Protein AF-A0A2Z2KAK4-F1 (afdb_monomer)

Radius of gyration: 19.53 Å; Cα contacts (8 Å, |Δi|>4): 17; chains: 1; bounding box: 45×62×33 Å

Sequence (73 aa):
MPLKEKPPR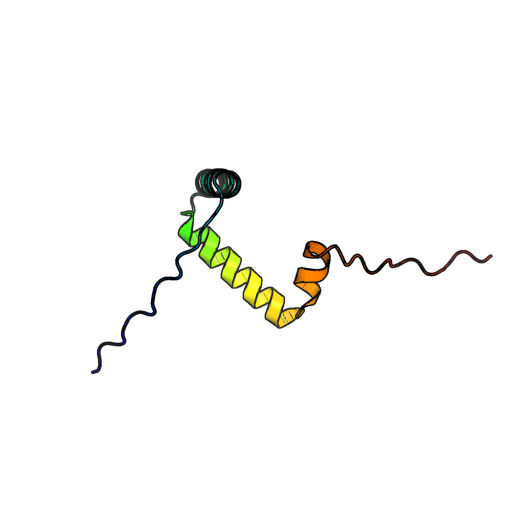LTVYLPDTEKKELEKMSKNTGFSQTQLVVMATHSLLANYKAKGNIIFTELIGLNLNEKSSQNES

pLDDT: mean 82.65, std 16.26, range [48.41, 98.12]

Foldseek 3Di:
DDDPDDPDDDDDDDPPVVVVVLVVVCVVVVHDSVVVVVVVVVVVVVCCVVPNPPVCCVVVVVPPPPDDDDDDD

Structure (mmCIF, N/CA/C/O backbone):
data_AF-A0A2Z2KAK4-F1
#
_entry.id   AF-A0A2Z2KAK4-F1
#
loop_
_atom_site.group_PDB
_atom_site.id
_atom_site.type_symbol
_atom_site.label_atom_id
_atom_site.label_alt_id
_atom_site.label_comp_id
_atom_site.label_asym_id
_atom_site.label_entity_id
_atom_site.label_seq_id
_atom_site.pdbx_PDB_ins_code
_atom_site.Cartn_x
_atom_site.Cartn_y
_atom_site.Cartn_z
_atom_site.occupancy
_atom_site.B_iso_or_equiv
_atom_site.auth_seq_id
_atom_site.auth_comp_id
_atom_site.auth_asym_id
_atom_site.auth_atom_id
_atom_site.pdbx_PDB_model_num
ATOM 1 N N . MET A 1 1 ? 17.905 -24.924 18.728 1.00 51.34 1 MET A N 1
ATOM 2 C CA . MET A 1 1 ? 17.120 -23.698 18.449 1.00 51.34 1 MET A CA 1
ATOM 3 C C . MET A 1 1 ? 16.049 -24.070 17.435 1.00 51.34 1 MET A C 1
ATOM 5 O O . MET A 1 1 ? 16.432 -24.650 16.425 1.00 51.34 1 MET A O 1
ATOM 9 N N . PRO A 1 2 ? 14.749 -23.842 17.678 1.00 60.91 2 PRO A N 1
ATOM 10 C CA . PRO A 1 2 ? 13.746 -24.141 16.663 1.00 60.91 2 PRO A CA 1
ATOM 11 C C . PRO A 1 2 ? 13.901 -23.153 15.499 1.00 60.91 2 PRO A C 1
ATOM 13 O O . PRO A 1 2 ? 14.030 -21.946 15.715 1.00 60.91 2 PRO A O 1
ATOM 16 N N . LEU A 1 3 ? 13.927 -23.672 14.270 1.00 64.81 3 LEU A N 1
ATOM 17 C CA . LEU A 1 3 ? 13.839 -22.871 13.051 1.00 64.81 3 LEU A CA 1
ATOM 18 C C . LEU A 1 3 ? 12.496 -22.139 13.087 1.00 64.81 3 LEU A C 1
ATOM 20 O O . LEU A 1 3 ? 11.445 -22.758 12.966 1.00 64.81 3 LEU A O 1
ATOM 24 N N . LYS A 1 4 ? 12.526 -20.826 13.325 1.00 71.12 4 LYS A N 1
ATOM 25 C CA . LYS A 1 4 ? 11.323 -19.993 13.303 1.00 71.12 4 LYS A CA 1
ATOM 26 C C . LYS A 1 4 ? 10.819 -19.982 11.861 1.00 71.12 4 LYS A C 1
ATOM 28 O O . LYS A 1 4 ? 11.449 -19.370 10.997 1.00 71.12 4 LYS A O 1
ATOM 33 N N . GLU A 1 5 ? 9.751 -20.725 11.591 1.00 77.19 5 GLU A N 1
ATOM 34 C CA . GLU A 1 5 ? 9.157 -20.797 10.260 1.00 77.19 5 GLU A CA 1
ATOM 35 C C . GLU A 1 5 ? 8.822 -19.385 9.776 1.00 77.19 5 GLU A C 1
ATOM 37 O O . GLU A 1 5 ? 8.290 -18.554 10.520 1.00 77.19 5 GLU A O 1
ATOM 42 N N . LYS A 1 6 ? 9.207 -19.078 8.532 1.00 75.44 6 LYS A N 1
ATOM 43 C CA . LYS A 1 6 ? 8.877 -17.784 7.938 1.00 75.44 6 LYS A CA 1
ATOM 44 C C . LYS A 1 6 ? 7.355 -17.702 7.815 1.00 75.44 6 LYS A C 1
ATOM 46 O O . LYS A 1 6 ? 6.756 -18.665 7.337 1.00 75.44 6 LYS A O 1
ATOM 51 N N . PRO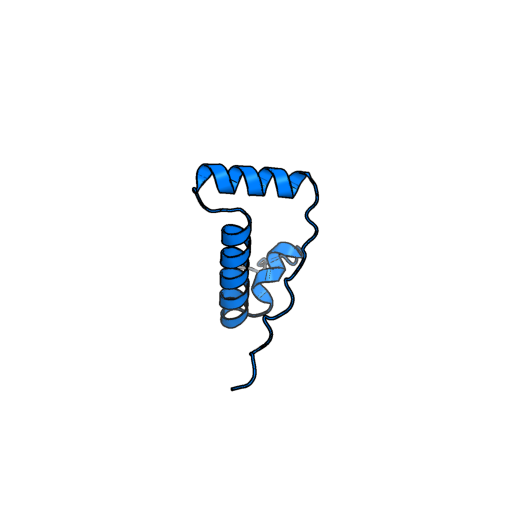 A 1 7 ? 6.735 -16.573 8.198 1.00 78.56 7 PRO A N 1
ATOM 52 C CA . PRO A 1 7 ? 5.300 -16.417 8.041 1.00 78.56 7 PRO A CA 1
ATOM 53 C C . PRO A 1 7 ? 4.916 -16.602 6.564 1.00 78.56 7 PRO A C 1
ATOM 55 O O . PRO A 1 7 ? 5.688 -16.206 5.677 1.00 78.56 7 PRO A O 1
ATOM 58 N N . PRO A 1 8 ? 3.750 -17.208 6.284 1.00 80.12 8 PRO A N 1
ATOM 59 C CA . PRO A 1 8 ? 3.280 -17.399 4.921 1.00 80.12 8 PRO A CA 1
ATOM 60 C C . PRO A 1 8 ? 3.193 -16.051 4.197 1.00 80.12 8 PRO A C 1
ATOM 62 O O . PRO A 1 8 ? 2.791 -15.038 4.773 1.00 80.12 8 PRO A O 1
ATOM 65 N N . ARG A 1 9 ? 3.604 -16.027 2.923 1.00 82.31 9 ARG A N 1
ATOM 66 C CA . ARG A 1 9 ? 3.544 -14.809 2.106 1.00 82.31 9 ARG A CA 1
ATOM 67 C C . ARG A 1 9 ? 2.087 -14.470 1.817 1.00 82.31 9 ARG A C 1
ATOM 69 O O . ARG A 1 9 ? 1.346 -15.313 1.315 1.00 82.31 9 ARG A O 1
ATOM 76 N N . LEU A 1 10 ? 1.708 -13.220 2.063 1.00 82.31 10 LEU A N 1
ATOM 77 C CA . LEU A 1 10 ? 0.431 -12.703 1.595 1.00 82.31 10 LEU A CA 1
ATOM 78 C C . LEU A 1 10 ? 0.473 -12.612 0.065 1.00 82.31 10 LEU A C 1
ATOM 80 O O . LEU A 1 10 ? 1.292 -11.882 -0.493 1.00 82.31 10 LEU A O 1
ATOM 84 N N . THR A 1 11 ? -0.389 -13.375 -0.601 1.00 84.12 11 THR A N 1
ATOM 85 C CA . THR A 1 11 ? -0.583 -13.280 -2.051 1.00 84.12 11 THR A CA 1
ATOM 86 C C . THR A 1 11 ? -1.774 -12.373 -2.297 1.00 84.12 11 THR A C 1
ATOM 88 O O . THR A 1 11 ? -2.852 -12.619 -1.761 1.00 84.12 11 THR A O 1
ATOM 91 N N . VAL A 1 12 ? -1.571 -11.316 -3.077 1.00 80.56 12 VAL A N 1
ATOM 92 C CA . VAL A 1 12 ? -2.602 -10.312 -3.348 1.00 80.56 12 VAL A CA 1
ATOM 93 C C . VAL A 1 12 ? -2.927 -10.346 -4.831 1.00 80.56 12 VAL A C 1
ATOM 95 O O . VAL A 1 12 ? -2.020 -10.328 -5.664 1.00 80.56 12 VAL A O 1
ATOM 98 N N . TYR A 1 13 ? -4.215 -10.400 -5.155 1.00 88.12 13 TYR A N 1
ATOM 99 C CA . TYR A 1 13 ? -4.686 -10.215 -6.518 1.00 88.12 13 TYR A CA 1
ATOM 100 C C . TYR A 1 13 ? -4.917 -8.725 -6.767 1.00 88.12 13 TYR A C 1
ATOM 102 O O . TYR A 1 13 ? -5.646 -8.077 -6.017 1.00 88.12 13 TYR A O 1
ATOM 110 N N . LEU A 1 14 ? -4.289 -8.197 -7.814 1.00 88.38 14 LEU A N 1
ATOM 111 C CA . LEU A 1 14 ? -4.530 -6.850 -8.313 1.00 88.38 14 LEU A CA 1
ATOM 112 C C . LEU A 1 14 ? -5.106 -6.969 -9.723 1.00 88.38 14 LEU A C 1
ATOM 114 O O . LEU A 1 14 ? -4.529 -7.716 -10.523 1.00 88.38 14 LEU A O 1
ATOM 118 N N . PRO A 1 15 ? -6.196 -6.255 -10.047 1.00 94.56 15 PRO A N 1
ATOM 119 C CA . PRO A 1 15 ? -6.644 -6.167 -11.425 1.00 94.56 15 PRO A CA 1
ATOM 120 C C . PRO A 1 15 ? -5.583 -5.478 -12.302 1.00 94.56 15 PRO A C 1
ATOM 122 O O . PRO A 1 15 ? -4.659 -4.810 -11.824 1.00 94.56 15 PRO A O 1
ATOM 125 N N . ASP A 1 16 ? -5.679 -5.697 -13.615 1.00 94.38 16 ASP A N 1
ATOM 126 C CA . ASP A 1 16 ? -4.625 -5.309 -14.560 1.00 94.38 16 ASP A CA 1
ATOM 127 C C . ASP A 1 16 ? -4.343 -3.803 -14.573 1.00 94.38 16 ASP A C 1
ATOM 129 O O . ASP A 1 16 ? -3.201 -3.386 -14.786 1.00 94.38 16 ASP A O 1
ATOM 133 N N . THR A 1 17 ? -5.367 -2.982 -14.341 1.00 95.50 17 THR A N 1
ATOM 134 C CA . THR A 1 17 ? -5.243 -1.523 -14.307 1.00 95.50 17 THR A CA 1
ATOM 135 C C . THR A 1 17 ? -4.362 -1.080 -13.141 1.00 95.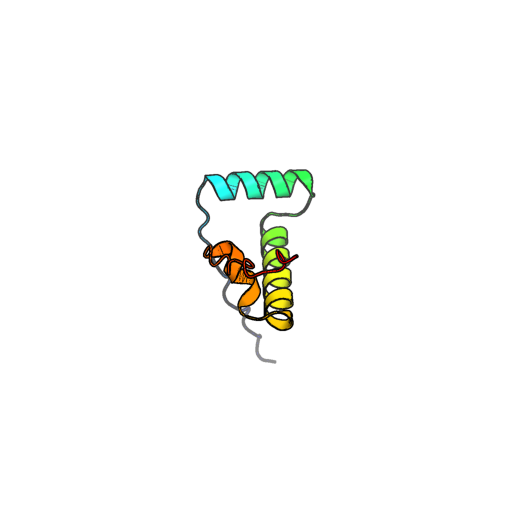50 17 THR A C 1
ATOM 137 O O . THR A 1 17 ? -3.372 -0.376 -13.335 1.00 95.50 17 THR A O 1
ATOM 140 N N . GLU A 1 18 ? -4.656 -1.560 -11.937 1.00 93.44 18 GLU A N 1
ATOM 141 C CA . GLU A 1 18 ? -3.933 -1.244 -10.707 1.00 93.44 18 GLU A CA 1
ATOM 142 C C . GLU A 1 18 ? -2.507 -1.791 -10.758 1.00 93.44 18 GLU A C 1
ATOM 144 O O . GLU A 1 18 ? -1.567 -1.133 -10.310 1.00 93.44 18 GLU A O 1
ATOM 149 N N . LYS A 1 19 ? -2.319 -2.968 -11.365 1.00 94.00 19 LYS A N 1
ATOM 150 C CA . LYS A 1 19 ? -0.990 -3.546 -11.580 1.00 94.00 19 LYS A CA 1
ATOM 151 C C . LYS A 1 19 ? -0.123 -2.663 -12.482 1.00 94.00 19 LYS A C 1
ATOM 153 O O . LYS A 1 19 ? 1.051 -2.456 -12.174 1.00 94.00 19 LYS A O 1
ATOM 158 N N . LYS A 1 20 ? -0.683 -2.119 -13.568 1.00 96.88 20 LYS A N 1
ATOM 159 C CA . LYS A 1 20 ? 0.035 -1.194 -14.464 1.00 96.88 20 LYS A CA 1
ATOM 160 C C . LYS A 1 20 ? 0.410 0.106 -13.757 1.00 96.88 20 LYS A C 1
ATOM 162 O O . LYS A 1 20 ? 1.541 0.570 -13.908 1.00 96.88 20 LYS A O 1
ATOM 167 N N . GLU A 1 21 ? -0.494 0.665 -12.955 1.00 97.12 21 GLU A N 1
ATOM 168 C CA . GLU A 1 21 ? -0.198 1.867 -12.169 1.00 97.12 21 GLU A CA 1
ATOM 169 C C . GLU A 1 21 ? 0.883 1.607 -11.110 1.00 97.12 21 GLU A C 1
ATOM 171 O O . GLU A 1 21 ? 1.827 2.389 -10.982 1.00 97.12 21 GLU A O 1
ATOM 176 N N . LEU A 1 22 ? 0.835 0.463 -10.419 1.00 95.69 22 LEU A N 1
ATOM 177 C CA . LEU A 1 22 ? 1.869 0.076 -9.458 1.00 95.69 22 LEU A CA 1
ATOM 178 C C . LEU A 1 22 ? 3.238 -0.123 -10.133 1.00 95.69 22 LEU A C 1
ATOM 180 O O . LEU A 1 22 ? 4.268 0.283 -9.589 1.00 95.69 22 LEU A O 1
ATOM 184 N N . GLU A 1 23 ? 3.271 -0.704 -11.335 1.00 96.88 23 GLU A N 1
ATOM 185 C CA . GLU A 1 23 ? 4.497 -0.830 -12.126 1.00 96.88 23 GLU A CA 1
ATOM 186 C C . GLU A 1 23 ? 5.055 0.541 -12.536 1.00 96.88 23 GLU A C 1
ATOM 188 O O . GLU A 1 23 ? 6.263 0.776 -12.448 1.00 96.88 23 GLU A O 1
ATOM 193 N N . LYS A 1 24 ? 4.190 1.477 -12.934 1.00 98.12 24 LYS A N 1
ATOM 194 C CA . LYS A 1 24 ? 4.585 2.854 -13.246 1.00 98.12 24 LYS A CA 1
ATOM 195 C C . LYS A 1 24 ? 5.165 3.562 -12.019 1.00 98.12 24 LYS A C 1
ATOM 197 O O . LYS A 1 24 ? 6.229 4.170 -12.117 1.00 98.12 24 LYS A O 1
ATOM 202 N N . MET A 1 25 ? 4.527 3.434 -10.853 1.00 97.56 25 MET A N 1
ATOM 203 C CA . MET A 1 25 ? 5.058 3.963 -9.591 1.00 97.56 25 MET A CA 1
ATOM 204 C C . MET A 1 25 ? 6.422 3.356 -9.250 1.00 97.56 25 MET A C 1
ATOM 206 O O . MET A 1 25 ? 7.324 4.071 -8.812 1.00 97.56 25 MET A O 1
ATOM 210 N N . SER A 1 26 ? 6.595 2.056 -9.488 1.00 98.06 26 SER A N 1
ATOM 211 C CA . SER A 1 26 ? 7.869 1.365 -9.283 1.00 98.06 26 SER A CA 1
ATOM 212 C C . SER A 1 26 ? 8.981 1.964 -10.147 1.00 98.06 26 SER A C 1
ATOM 214 O O . SER A 1 26 ? 10.042 2.308 -9.628 1.00 98.06 26 SER A O 1
ATOM 216 N N . LYS A 1 27 ? 8.712 2.201 -11.438 1.00 98.06 27 LYS A N 1
ATOM 217 C CA . LYS A 1 27 ? 9.663 2.852 -12.356 1.00 98.06 27 LYS A CA 1
ATOM 218 C C . LYS A 1 27 ? 9.993 4.286 -11.934 1.00 98.06 27 LYS A C 1
ATOM 220 O O . LYS A 1 27 ? 11.153 4.675 -11.982 1.00 98.06 27 LYS A O 1
ATOM 225 N N . ASN A 1 28 ? 8.996 5.048 -11.487 1.00 98.12 28 ASN A N 1
ATOM 226 C CA . ASN A 1 28 ? 9.173 6.455 -11.121 1.00 98.12 28 ASN A CA 1
ATOM 227 C C . ASN A 1 28 ? 9.927 6.650 -9.798 1.00 98.12 28 ASN A C 1
ATOM 229 O O . ASN A 1 28 ? 10.632 7.639 -9.634 1.00 98.12 28 ASN A O 1
ATOM 233 N N . THR A 1 29 ? 9.747 5.738 -8.841 1.00 96.75 29 THR A N 1
ATOM 234 C CA . THR A 1 29 ? 10.325 5.863 -7.491 1.00 96.75 29 THR A CA 1
ATOM 235 C C . THR A 1 29 ? 11.617 5.072 -7.305 1.00 96.75 29 THR A C 1
ATOM 237 O O . THR A 1 29 ? 12.338 5.307 -6.340 1.00 96.75 29 THR A O 1
ATOM 240 N N . GLY A 1 30 ? 11.902 4.111 -8.189 1.00 96.81 30 GLY A N 1
ATOM 241 C CA . GLY A 1 30 ? 13.024 3.181 -8.049 1.00 96.81 30 GLY A CA 1
ATOM 242 C C . GLY A 1 30 ? 12.791 2.060 -7.029 1.00 96.81 30 GLY A C 1
ATOM 243 O O . GLY A 1 30 ? 13.643 1.185 -6.884 1.00 96.81 30 GLY A O 1
ATOM 244 N N . PHE A 1 31 ? 11.645 2.034 -6.339 1.00 97.12 31 PHE A N 1
ATOM 245 C CA . PHE A 1 31 ? 11.275 0.932 -5.451 1.00 97.12 31 PHE A CA 1
ATOM 246 C C . PHE A 1 31 ? 10.611 -0.200 -6.228 1.00 97.12 31 PHE A C 1
ATOM 248 O O . PHE A 1 31 ? 9.830 0.037 -7.147 1.00 97.12 31 PHE A O 1
ATOM 255 N N . SER A 1 32 ? 10.849 -1.448 -5.826 1.00 96.12 32 SER A N 1
ATOM 256 C CA . SER A 1 32 ? 10.087 -2.583 -6.358 1.00 96.12 32 SER A CA 1
ATOM 257 C C . SER A 1 32 ? 8.607 -2.486 -5.969 1.00 96.12 32 SER A C 1
ATOM 259 O O . SER A 1 32 ? 8.264 -1.972 -4.902 1.00 96.12 32 SER A O 1
ATOM 261 N N . GLN A 1 33 ? 7.726 -3.054 -6.794 1.00 93.88 33 GLN A N 1
ATOM 262 C CA . GLN A 1 33 ? 6.288 -3.129 -6.498 1.00 93.88 33 GLN A CA 1
ATOM 263 C C . GLN A 1 33 ? 6.016 -3.743 -5.112 1.00 93.88 33 GLN A C 1
ATOM 265 O O . GLN A 1 33 ? 5.204 -3.227 -4.350 1.00 93.88 33 GLN A O 1
ATOM 270 N N . THR A 1 34 ? 6.760 -4.787 -4.731 1.00 92.75 34 THR A N 1
ATOM 271 C CA . THR A 1 34 ? 6.663 -5.406 -3.400 1.00 92.75 34 THR A CA 1
ATOM 272 C C . THR A 1 34 ? 7.012 -4.430 -2.276 1.00 92.75 34 THR A C 1
ATOM 274 O O . THR A 1 34 ? 6.299 -4.375 -1.278 1.00 92.75 34 THR A O 1
ATOM 277 N N . GLN A 1 35 ? 8.084 -3.641 -2.418 1.00 94.12 35 GLN A N 1
ATOM 278 C CA . GLN A 1 35 ? 8.453 -2.633 -1.415 1.00 94.12 35 GLN A CA 1
ATOM 279 C C . GLN A 1 35 ? 7.381 -1.549 -1.294 1.00 94.12 35 GLN A C 1
ATOM 281 O O . GLN A 1 35 ? 7.035 -1.175 -0.177 1.00 94.12 35 GLN A O 1
ATOM 286 N N . LEU A 1 36 ? 6.821 -1.090 -2.418 1.00 94.88 36 LEU A N 1
ATOM 287 C CA . LEU A 1 36 ? 5.722 -0.122 -2.421 1.00 94.88 36 LEU A CA 1
ATOM 288 C C . LEU A 1 36 ? 4.507 -0.652 -1.650 1.00 94.88 36 LEU A C 1
ATOM 290 O O . LEU A 1 36 ? 3.987 0.048 -0.785 1.00 94.88 36 LEU A O 1
ATOM 294 N N . VAL A 1 37 ? 4.104 -1.903 -1.891 1.00 93.12 37 VAL A N 1
ATOM 295 C CA . VAL A 1 37 ? 2.980 -2.538 -1.180 1.00 93.12 37 VAL A CA 1
ATOM 296 C C . VAL A 1 37 ? 3.270 -2.680 0.316 1.00 93.12 37 VAL A C 1
ATOM 298 O O . VAL A 1 37 ? 2.406 -2.387 1.142 1.00 93.12 37 VAL A O 1
ATOM 301 N N . VAL A 1 38 ? 4.490 -3.078 0.689 1.00 92.94 38 VAL A N 1
ATOM 302 C CA . VAL A 1 38 ? 4.901 -3.169 2.099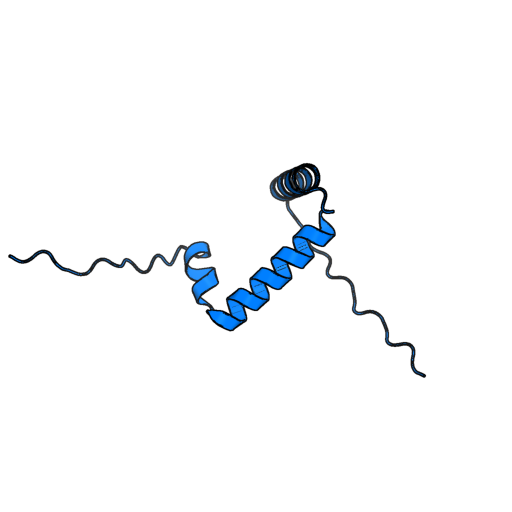 1.00 92.94 38 VAL A CA 1
ATOM 303 C C . VAL A 1 38 ? 4.839 -1.796 2.775 1.00 92.94 38 VAL A C 1
ATOM 305 O O . VAL A 1 38 ? 4.265 -1.673 3.856 1.00 92.94 38 VAL A O 1
ATOM 308 N N . MET A 1 39 ? 5.356 -0.746 2.132 1.00 94.81 39 MET A N 1
ATOM 309 C CA . MET A 1 39 ? 5.303 0.621 2.662 1.00 94.81 39 MET A CA 1
ATOM 310 C C . MET A 1 39 ? 3.868 1.139 2.785 1.00 94.81 39 MET A C 1
ATOM 312 O O . MET A 1 39 ? 3.504 1.687 3.826 1.00 94.81 39 MET A O 1
ATOM 316 N N . ALA A 1 40 ? 3.037 0.922 1.763 1.00 93.12 40 ALA A N 1
ATOM 317 C CA . ALA A 1 40 ? 1.622 1.278 1.799 1.00 93.12 40 ALA A CA 1
ATOM 318 C C . ALA A 1 40 ? 0.902 0.569 2.956 1.00 93.12 40 ALA A C 1
ATOM 320 O O . ALA A 1 40 ? 0.138 1.198 3.682 1.00 93.12 40 ALA A O 1
ATOM 321 N N . THR A 1 41 ? 1.216 -0.707 3.193 1.00 94.06 41 THR A N 1
ATOM 322 C CA . THR A 1 41 ? 0.662 -1.484 4.310 1.00 94.06 41 THR A CA 1
ATOM 323 C C . THR A 1 41 ? 1.104 -0.922 5.664 1.00 94.06 41 THR A C 1
ATOM 325 O O . THR A 1 41 ? 0.277 -0.766 6.560 1.00 94.06 41 THR A O 1
ATOM 328 N N . HIS A 1 42 ? 2.380 -0.552 5.826 1.00 95.56 42 HIS A N 1
ATOM 329 C CA . HIS A 1 42 ? 2.849 0.112 7.049 1.00 95.56 42 HIS A CA 1
ATOM 330 C C . HIS A 1 42 ? 2.133 1.443 7.293 1.00 95.56 42 HIS A C 1
ATOM 332 O O . HIS A 1 42 ? 1.703 1.706 8.416 1.00 95.56 42 HIS A O 1
ATOM 338 N N . SER A 1 43 ? 1.970 2.253 6.245 1.00 93.75 43 SER A N 1
ATOM 339 C CA . SER A 1 43 ? 1.233 3.516 6.313 1.00 93.75 43 SER A CA 1
ATOM 340 C C . SER A 1 43 ? -0.230 3.287 6.697 1.00 93.75 43 SER A C 1
ATOM 342 O O . SER A 1 43 ? -0.737 3.945 7.604 1.00 93.75 43 SER A O 1
ATOM 344 N N . LEU A 1 44 ? -0.896 2.303 6.083 1.00 93.06 44 LEU A N 1
ATOM 345 C CA . LEU A 1 44 ? -2.272 1.924 6.403 1.00 93.06 44 LEU A CA 1
ATOM 346 C C . LEU A 1 44 ? -2.422 1.560 7.886 1.00 93.06 44 LEU A C 1
ATOM 348 O O . LEU A 1 44 ? -3.287 2.104 8.567 1.00 93.06 44 LEU A O 1
ATOM 352 N N . LEU A 1 45 ? -1.551 0.691 8.404 1.00 95.00 45 LEU A N 1
ATOM 353 C CA . LEU A 1 45 ? -1.589 0.255 9.803 1.00 95.00 45 LEU A CA 1
ATOM 354 C C . LEU A 1 45 ? -1.300 1.398 10.783 1.00 95.00 45 LEU A C 1
ATOM 356 O O . LEU A 1 45 ? -1.971 1.511 11.810 1.00 95.00 45 LEU A O 1
ATOM 360 N N . ALA A 1 46 ? -0.324 2.255 10.475 1.00 94.56 46 ALA A N 1
ATOM 361 C CA . ALA A 1 46 ? 0.001 3.412 11.304 1.00 94.56 46 ALA A CA 1
ATOM 362 C C . ALA A 1 46 ? -1.165 4.412 11.354 1.00 94.56 46 ALA A C 1
ATOM 364 O O . ALA A 1 46 ? -1.548 4.862 12.436 1.00 94.56 46 ALA A O 1
ATOM 365 N N . ASN A 1 47 ? -1.775 4.701 10.201 1.00 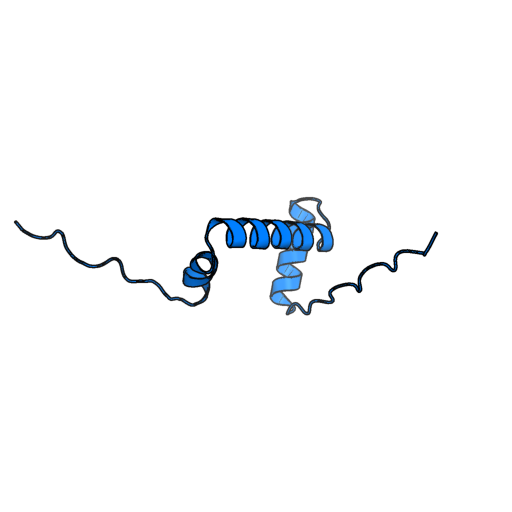92.12 47 ASN A N 1
ATOM 366 C CA . ASN A 1 47 ? -2.930 5.589 10.106 1.00 92.12 47 ASN A CA 1
ATOM 367 C C . ASN A 1 47 ? -4.159 5.003 10.808 1.00 92.12 47 ASN A C 1
ATOM 369 O O . ASN A 1 47 ? -4.835 5.722 11.541 1.00 92.12 47 ASN A O 1
ATOM 373 N N . TYR A 1 48 ? -4.407 3.699 10.661 1.00 94.25 48 TYR A N 1
ATOM 374 C CA . TYR A 1 48 ? -5.488 3.016 11.369 1.00 94.25 48 TYR A CA 1
ATOM 375 C C . TYR A 1 48 ? -5.293 3.067 12.886 1.00 94.25 48 TYR A C 1
ATOM 377 O O . TYR A 1 48 ? -6.228 3.361 13.623 1.00 94.25 48 TYR A O 1
ATOM 385 N N . LYS A 1 49 ? -4.064 2.863 13.375 1.00 94.31 49 LYS A N 1
ATOM 386 C CA . LYS A 1 49 ? -3.757 2.977 14.808 1.00 94.31 49 LYS A CA 1
ATOM 387 C C . LYS A 1 49 ? -4.008 4.389 15.347 1.00 94.31 49 LYS A C 1
ATOM 389 O O . LYS A 1 49 ? -4.435 4.528 16.487 1.00 94.31 49 LYS A O 1
ATOM 394 N N . ALA A 1 50 ? -3.724 5.418 14.549 1.00 94.81 50 ALA A N 1
ATOM 395 C CA . ALA A 1 50 ? -3.868 6.811 14.961 1.00 94.81 50 ALA A CA 1
ATOM 396 C C . ALA A 1 50 ? -5.311 7.338 14.862 1.00 94.81 50 ALA A C 1
ATOM 398 O O . ALA A 1 50 ? -5.728 8.116 15.714 1.00 94.81 50 ALA A O 1
ATOM 399 N N . LYS A 1 51 ? -6.061 6.947 13.823 1.00 92.50 51 LYS A N 1
ATOM 400 C CA . LYS A 1 51 ? -7.365 7.546 13.466 1.00 92.50 51 LYS A CA 1
ATOM 401 C C . LYS A 1 51 ? -8.537 6.556 13.482 1.00 92.50 51 LYS A C 1
ATOM 403 O O . LYS A 1 51 ? -9.684 6.958 13.301 1.00 92.50 51 LYS A O 1
ATOM 408 N N . GLY A 1 52 ? -8.274 5.266 13.677 1.00 89.69 52 GLY A N 1
ATOM 409 C CA . GLY A 1 52 ? -9.283 4.212 13.613 1.00 89.69 52 GLY A CA 1
ATOM 410 C C . GLY A 1 52 ? -9.960 4.127 12.244 1.00 89.69 52 GLY A C 1
ATOM 411 O O . GLY A 1 52 ? -9.345 4.364 11.203 1.00 89.69 52 GLY A O 1
ATOM 412 N N . ASN A 1 53 ? -11.257 3.818 12.253 1.00 87.50 53 ASN A N 1
ATOM 413 C CA . ASN A 1 53 ? -12.065 3.598 11.048 1.00 87.50 53 ASN A CA 1
ATOM 414 C C . ASN A 1 53 ? -12.258 4.846 10.170 1.00 87.50 53 ASN A C 1
ATOM 416 O O . ASN A 1 53 ? -12.701 4.717 9.031 1.00 87.50 53 ASN A O 1
ATOM 420 N N . ILE A 1 54 ? -11.912 6.040 10.665 1.00 88.06 54 ILE A N 1
ATOM 421 C CA . ILE A 1 54 ? -12.071 7.306 9.934 1.00 88.06 54 ILE A CA 1
ATOM 422 C C . ILE A 1 54 ? -11.283 7.292 8.614 1.00 88.06 54 ILE A C 1
ATOM 424 O O . ILE A 1 54 ? -11.704 7.895 7.639 1.00 88.06 54 ILE A O 1
AT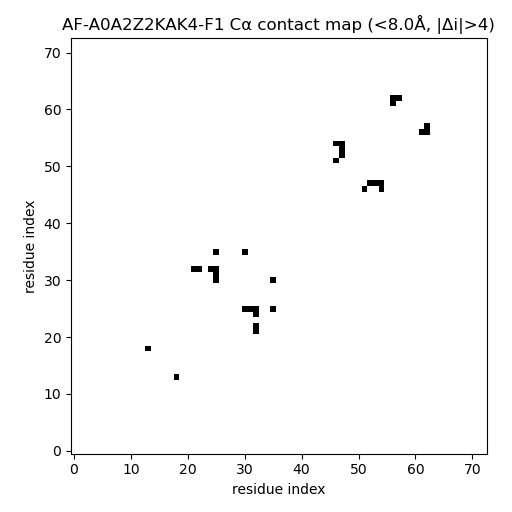OM 428 N N . ILE A 1 55 ? -10.186 6.537 8.518 1.00 85.31 55 ILE A N 1
ATOM 429 C CA . ILE A 1 55 ? -9.395 6.454 7.276 1.00 85.31 55 ILE A CA 1
ATOM 430 C C . ILE A 1 55 ? -10.153 5.821 6.095 1.00 85.31 55 ILE A C 1
ATOM 432 O O . ILE A 1 55 ? -9.687 5.896 4.962 1.00 85.31 55 ILE A O 1
ATOM 436 N N . PHE A 1 56 ? -11.294 5.176 6.354 1.00 86.62 56 PHE A N 1
ATOM 437 C CA . PHE A 1 56 ? -12.118 4.523 5.339 1.00 86.62 56 PHE A CA 1
ATOM 438 C C . PHE A 1 56 ? -13.394 5.301 5.001 1.00 86.62 56 PHE A C 1
ATOM 440 O O . PHE A 1 56 ? -14.077 4.932 4.048 1.00 86.62 56 PHE A O 1
ATOM 447 N N . THR A 1 57 ? -13.744 6.361 5.736 1.00 83.62 57 THR A N 1
ATOM 448 C CA . THR A 1 57 ? -15.003 7.092 5.497 1.00 83.62 57 THR A CA 1
ATOM 449 C C . THR A 1 57 ? -15.020 7.746 4.118 1.00 83.62 57 THR A C 1
ATOM 451 O O . THR A 1 57 ? -16.029 7.662 3.422 1.00 83.62 57 THR A O 1
ATOM 454 N N . GLU A 1 58 ? -13.881 8.290 3.680 1.00 72.62 58 GLU A N 1
ATOM 455 C CA . GLU A 1 58 ? -13.697 8.835 2.327 1.00 72.62 58 GLU A CA 1
ATOM 456 C C . GLU A 1 58 ? -13.815 7.748 1.246 1.00 72.62 58 GLU A C 1
ATOM 458 O O . GLU A 1 58 ? -14.420 7.972 0.201 1.00 72.62 58 GLU A O 1
ATOM 463 N N . LEU A 1 59 ? -13.303 6.542 1.517 1.00 77.56 59 LEU A N 1
ATOM 464 C CA . LEU A 1 59 ? -13.336 5.413 0.579 1.00 77.56 59 LEU A CA 1
ATOM 465 C C . LEU A 1 59 ? -14.740 4.821 0.413 1.00 77.56 59 LEU A C 1
ATOM 467 O O . LEU A 1 59 ? -15.079 4.329 -0.660 1.00 77.56 59 LEU A O 1
ATOM 471 N N . ILE A 1 60 ? -15.558 4.871 1.466 1.00 79.25 60 ILE A N 1
ATOM 47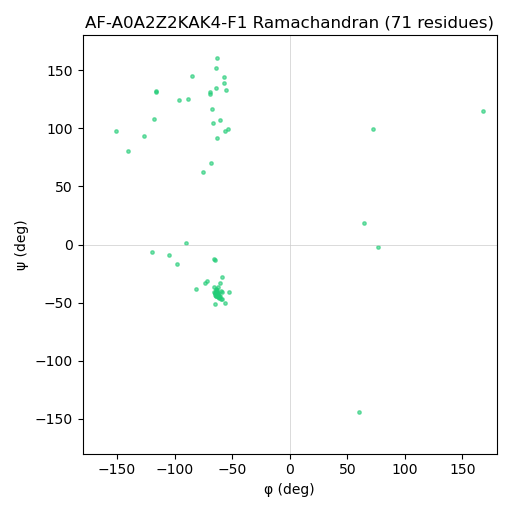2 C CA . ILE A 1 60 ? -16.932 4.345 1.469 1.00 79.25 60 ILE A CA 1
ATOM 473 C C . ILE A 1 60 ? -17.934 5.435 1.035 1.00 79.25 60 ILE A C 1
ATOM 475 O O . ILE A 1 60 ? -19.138 5.200 0.974 1.00 79.25 60 ILE A O 1
ATOM 479 N N . GLY A 1 61 ? -17.460 6.641 0.698 1.00 64.44 61 GLY A N 1
ATOM 480 C CA . GLY A 1 61 ? -18.334 7.752 0.320 1.00 64.44 61 GLY A CA 1
ATOM 481 C C . GLY A 1 61 ? -19.237 8.215 1.466 1.00 64.44 61 GLY A C 1
ATOM 482 O O . GLY A 1 61 ? -20.220 8.916 1.226 1.00 64.44 61 GLY A O 1
ATOM 483 N N . LEU A 1 62 ? -18.894 7.870 2.714 1.00 59.06 62 LEU A N 1
ATOM 484 C CA . LEU A 1 62 ? -19.475 8.463 3.914 1.00 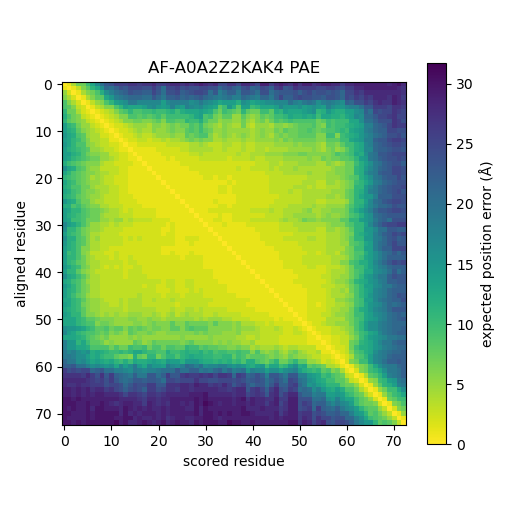59.06 62 LEU A CA 1
ATOM 485 C C . LEU A 1 62 ? -18.873 9.861 4.083 1.00 59.06 62 LEU A C 1
ATOM 487 O O . LEU A 1 62 ? -18.184 10.150 5.059 1.00 59.06 62 LEU A O 1
ATOM 491 N N . ASN A 1 63 ? -19.130 10.735 3.109 1.00 54.78 63 ASN A N 1
ATOM 492 C CA . ASN A 1 63 ? -19.083 12.165 3.340 1.00 54.78 63 ASN A CA 1
ATOM 493 C C . ASN A 1 63 ? -20.180 12.449 4.366 1.00 54.78 63 ASN A C 1
ATOM 495 O O . ASN A 1 63 ? -21.349 12.627 4.021 1.00 54.78 63 ASN A O 1
ATOM 499 N N . LEU A 1 64 ? -19.812 12.421 5.649 1.00 57.34 64 LEU A N 1
ATOM 500 C CA . LEU A 1 64 ? -20.567 13.094 6.691 1.00 57.34 64 LEU A CA 1
ATOM 501 C C . LEU A 1 64 ? -20.627 14.549 6.239 1.00 57.34 64 LEU A C 1
ATOM 503 O O . LEU A 1 64 ? -19.643 15.272 6.343 1.00 57.34 64 LEU A O 1
ATOM 507 N N . ASN A 1 65 ? -21.743 14.926 5.617 1.00 51.19 65 ASN A N 1
ATOM 508 C CA . ASN A 1 65 ? -22.011 16.291 5.209 1.00 51.19 65 ASN A CA 1
ATOM 509 C C . ASN A 1 65 ? -21.835 17.188 6.439 1.00 51.19 65 ASN A C 1
ATOM 511 O O . ASN A 1 65 ? -22.756 17.325 7.242 1.00 51.19 65 ASN A O 1
ATOM 515 N N . GLU A 1 66 ? -20.683 17.845 6.561 1.00 53.66 66 GLU A N 1
ATOM 516 C CA . GLU A 1 66 ? -20.543 19.078 7.327 1.00 53.66 66 GLU A CA 1
ATOM 517 C C . GLU A 1 66 ? -21.308 20.177 6.578 1.00 53.66 66 GLU A C 1
ATOM 519 O O . GLU A 1 66 ? -20.760 21.087 5.962 1.00 53.66 66 GLU A O 1
ATOM 524 N N . LYS A 1 67 ? -22.635 20.063 6.591 1.00 57.62 67 LYS A N 1
ATOM 525 C CA . LYS A 1 67 ? -23.529 21.196 6.417 1.00 57.62 67 LYS A CA 1
ATOM 526 C C . LYS A 1 67 ? -24.499 21.216 7.581 1.00 57.62 67 LYS A C 1
ATOM 528 O O . LYS A 1 67 ? -25.578 20.639 7.514 1.00 57.62 67 LYS A O 1
ATOM 533 N N . SER A 1 68 ? -24.132 21.980 8.598 1.00 48.69 68 SER A N 1
ATOM 534 C CA . SER A 1 68 ? -25.112 22.686 9.414 1.00 48.69 68 SER A CA 1
ATOM 535 C C . SER A 1 68 ? -24.497 23.963 9.986 1.00 48.69 68 SER A C 1
ATOM 537 O O . SER A 1 68 ? -23.813 23.940 11.002 1.00 48.69 68 SER A O 1
ATOM 539 N N . SER A 1 69 ? -24.806 25.054 9.278 1.00 51.59 69 SER A N 1
ATOM 540 C CA . SER A 1 69 ? -25.174 26.366 9.823 1.00 51.59 69 SER A CA 1
ATOM 541 C C . SER A 1 69 ? -24.098 27.236 10.472 1.00 51.59 69 SER A C 1
ATOM 543 O O . SER A 1 69 ? -23.879 27.148 11.671 1.00 51.59 69 SER A O 1
ATOM 545 N N . GLN A 1 70 ? -23.598 28.212 9.704 1.00 48.62 70 GLN A N 1
ATOM 546 C CA . GLN A 1 70 ? -23.685 29.631 10.089 1.00 48.62 70 GLN A CA 1
ATOM 547 C C . GLN A 1 70 ? -23.995 30.477 8.840 1.00 48.62 70 GLN A C 1
ATOM 549 O O . GLN A 1 70 ? -23.111 31.037 8.205 1.00 48.62 70 GLN A O 1
ATOM 554 N N . ASN A 1 71 ? -25.276 30.504 8.468 1.00 52.09 71 ASN A N 1
ATOM 555 C CA . ASN A 1 71 ? -25.906 31.659 7.831 1.00 52.09 71 ASN A CA 1
ATOM 556 C C . ASN A 1 71 ? -27.001 32.092 8.810 1.00 52.09 71 ASN A C 1
ATOM 558 O O . ASN A 1 71 ? -27.953 31.340 8.971 1.00 52.09 71 ASN A O 1
ATOM 562 N N . GLU A 1 72 ? -26.790 33.223 9.480 1.00 51.50 72 GLU A N 1
ATOM 563 C CA . GLU A 1 72 ? -27.710 34.058 10.281 1.00 51.50 72 GLU A CA 1
ATOM 564 C C . GLU A 1 72 ? -26.763 35.028 11.025 1.00 51.50 72 GLU A C 1
ATOM 566 O O . GLU A 1 72 ? -25.914 34.569 11.780 1.00 51.50 72 GLU A O 1
ATOM 571 N N . SER A 1 73 ? -26.737 36.349 10.844 1.00 48.41 73 SER A N 1
ATOM 572 C CA . SER A 1 73 ? -27.628 37.334 10.220 1.00 48.41 73 SER A CA 1
A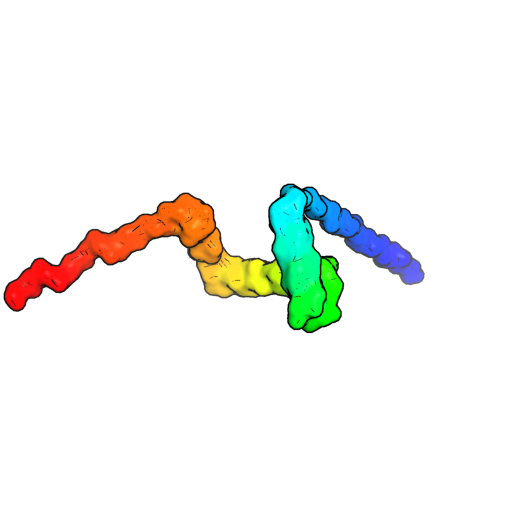TOM 573 C C . SER A 1 73 ? -26.808 38.473 9.604 1.00 48.41 73 SER A C 1
ATOM 575 O O . SER A 1 73 ? -25.638 38.636 10.022 1.00 48.41 73 SER A O 1
#

Organism: NCBI:txid414771

Secondary structure (DSSP, 8-state):
----PPPPPPP----HHHHHHHHHHHHHHS--HHHHHHHHHHHHHHHHHHHGGGGGTTTTT------------

Solvent-accessible surface area (backbone atoms only — not comparable to full-atom values): 4829 Å² total; per-residue (Å²): 131,84,82,78,75,76,78,81,79,88,83,79,92,68,60,71,67,60,47,51,51,43,51,49,50,19,69,75,70,73,44,52,55,68,55,52,53,52,52,52,50,52,51,51,53,54,48,37,73,74,56,43,75,62,80,46,30,73,78,73,64,55,69,75,73,90,76,81,82,91,84,84,132

Mean predicted aligned error: 10.39 Å